Protein AF-A0A359MPN8-F1 (afdb_monomer)

Radius of gyration: 14.52 Å; Cα contacts (8 Å, |Δi|>4): 157; chains: 1; bounding box: 32×41×32 Å

Secondary structure (DSSP, 8-state):
--HHHHHHHHHHHTSTT---EEEEEEE-SSTTS-HHHHHHHHHHHHHHHHHHT--EEEEEES-HHHHHHHHHHTTGGGT-EEETT--S-HHHHHHHHHTT-EE---GGGG-TT-SS---

Solvent-accessible surface area (backbone atoms only — not comparable to full-atom values): 6896 Å² total; per-residue (Å²): 141,52,71,71,59,50,55,51,49,61,60,56,57,70,38,92,87,50,75,55,44,64,86,41,51,40,60,64,78,56,89,83,58,59,68,66,62,38,50,54,54,33,52,54,50,51,50,52,19,60,77,67,67,26,26,38,35,31,42,63,35,90,29,63,69,63,51,52,53,52,41,59,74,66,52,40,61,80,49,31,39,32,36,44,62,59,52,71,55,70,68,60,51,50,56,42,47,75,50,64,34,45,76,32,80,51,75,60,58,73,42,93,81,45,96,38,48,79,136

pLDDT: mean 89.42, std 10.58, range [49.06, 97.5]

Sequence (119 aa):
LKEENFAWLKEKAKHPKTVAIGEIGLDYYWDTTDRETQKIWFARQMELAGELNLPLVIHSRDAANDTYSMMKEANADRIGAIIHCFSYGVEQARQYLEMGFYLGIGGVVTFTNGRKLKE

Structure (mmCIF, N/CA/C/O backbone):
data_AF-A0A359MPN8-F1
#
_entry.id   AF-A0A359MPN8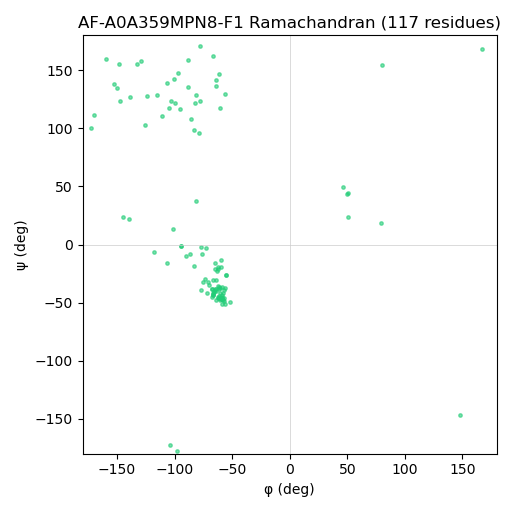-F1
#
loop_
_atom_site.group_PDB
_atom_site.id
_atom_site.type_symbol
_atom_site.label_atom_id
_atom_site.label_alt_id
_atom_site.label_comp_id
_atom_site.label_asym_id
_atom_site.label_entity_id
_atom_site.label_seq_id
_atom_site.pdbx_PDB_ins_code
_atom_site.Cartn_x
_atom_site.Cartn_y
_atom_site.Cartn_z
_atom_site.occupancy
_atom_site.B_iso_or_equiv
_atom_site.auth_seq_id
_atom_site.auth_comp_id
_atom_site.auth_asym_id
_atom_site.auth_atom_id
_atom_site.pdbx_PDB_model_num
ATOM 1 N N . LEU A 1 1 ? -1.536 13.447 -6.763 1.00 76.62 1 LEU A N 1
ATOM 2 C CA . LEU A 1 1 ? -2.803 13.942 -6.168 1.00 76.62 1 LEU A CA 1
ATOM 3 C C . LEU A 1 1 ? -2.689 15.447 -5.895 1.00 76.62 1 LEU A C 1
ATOM 5 O O . LEU A 1 1 ? -1.615 16.000 -6.094 1.00 76.62 1 LEU A O 1
ATOM 9 N N . LYS A 1 2 ? -3.777 16.107 -5.483 1.00 89.88 2 LYS A N 1
ATOM 10 C CA . LYS A 1 2 ? -3.783 17.473 -4.924 1.00 89.88 2 LYS A CA 1
ATOM 11 C C . LYS A 1 2 ? -4.566 17.451 -3.608 1.00 89.88 2 LYS A C 1
ATOM 13 O O . LYS A 1 2 ? -5.400 16.561 -3.437 1.00 89.88 2 LYS A O 1
ATOM 18 N N . GLU A 1 3 ? -4.340 18.425 -2.727 1.00 90.69 3 GLU A N 1
ATOM 19 C CA . GLU A 1 3 ? -4.987 18.488 -1.402 1.00 90.69 3 GLU A CA 1
ATOM 20 C C . GLU A 1 3 ? -6.523 18.471 -1.479 1.00 90.69 3 GLU A C 1
ATOM 22 O O . GLU A 1 3 ? -7.169 17.781 -0.697 1.00 90.69 3 GLU A O 1
ATOM 27 N N . GLU A 1 4 ? -7.117 19.133 -2.475 1.00 92.75 4 GLU A N 1
ATOM 28 C CA . GLU A 1 4 ? -8.572 19.123 -2.702 1.00 92.75 4 GLU A CA 1
ATOM 29 C C . GLU A 1 4 ? -9.116 17.700 -2.919 1.00 92.75 4 GLU A C 1
ATOM 31 O O . GLU A 1 4 ? -10.109 17.295 -2.311 1.00 92.75 4 GLU A O 1
ATOM 36 N N . ASN A 1 5 ? -8.422 16.903 -3.737 1.00 93.62 5 ASN A N 1
ATOM 37 C CA . ASN A 1 5 ? -8.807 15.518 -4.008 1.00 93.62 5 ASN A CA 1
ATOM 38 C C . ASN A 1 5 ? -8.582 14.627 -2.782 1.00 93.62 5 ASN A C 1
ATOM 40 O O . ASN A 1 5 ? -9.360 13.707 -2.539 1.00 93.62 5 ASN A O 1
ATOM 44 N N . PHE A 1 6 ? -7.535 14.898 -2.000 1.00 94.31 6 PHE A N 1
ATOM 45 C CA . PHE A 1 6 ? -7.257 14.160 -0.771 1.00 94.31 6 PHE A CA 1
ATOM 46 C C . PHE A 1 6 ? -8.328 14.417 0.298 1.00 94.31 6 PHE A C 1
ATOM 48 O O . PHE A 1 6 ? -8.826 13.475 0.914 1.00 94.31 6 PHE A O 1
ATOM 55 N N . ALA A 1 7 ? -8.766 15.669 0.456 1.00 94.62 7 ALA A N 1
ATOM 56 C CA . ALA A 1 7 ? -9.879 16.020 1.334 1.00 94.62 7 ALA A CA 1
ATOM 57 C C . ALA A 1 7 ? -11.184 15.328 0.904 1.00 94.62 7 ALA A C 1
ATOM 59 O O . ALA A 1 7 ? -11.908 14.784 1.741 1.00 94.62 7 ALA A O 1
ATOM 60 N N . TRP A 1 8 ? -11.456 15.281 -0.403 1.00 95.56 8 TRP A N 1
ATOM 61 C CA . TRP A 1 8 ? -12.598 14.543 -0.940 1.00 95.56 8 TRP A CA 1
ATOM 62 C C . TRP A 1 8 ? -12.514 13.037 -0.637 1.00 95.56 8 TRP A C 1
ATOM 64 O O . TRP A 1 8 ? -13.502 12.459 -0.182 1.00 95.56 8 TRP A O 1
ATOM 74 N N . LEU A 1 9 ? -11.343 12.406 -0.814 1.00 94.75 9 LEU A N 1
ATOM 75 C CA . LEU A 1 9 ? -11.126 10.993 -0.471 1.00 94.75 9 LEU A CA 1
ATOM 76 C C . LEU A 1 9 ? -11.381 10.724 1.013 1.00 94.75 9 LEU A C 1
ATOM 78 O O . LEU A 1 9 ? -12.098 9.781 1.339 1.00 94.75 9 LEU A O 1
ATOM 82 N N . LYS A 1 10 ? -10.856 11.575 1.902 1.00 95.44 10 LYS A N 1
ATOM 83 C CA . LYS A 1 10 ? -11.067 11.468 3.353 1.00 95.44 10 LYS A CA 1
ATOM 84 C C . LYS A 1 10 ? -12.546 11.497 3.722 1.00 95.44 10 LYS A C 1
ATOM 86 O O . LYS A 1 10 ? -12.976 10.749 4.596 1.00 95.44 10 LYS A O 1
ATOM 91 N N . GLU A 1 11 ? -13.342 12.321 3.047 1.00 96.31 11 GLU A N 1
ATOM 92 C CA . GLU A 1 11 ? -14.781 12.365 3.295 1.00 96.31 11 GLU A CA 1
ATOM 93 C C . GLU A 1 11 ? -15.503 11.123 2.760 1.00 96.31 11 GLU A C 1
ATOM 95 O O . GLU A 1 11 ? -16.350 10.549 3.445 1.00 96.31 11 GLU A O 1
ATOM 100 N N . LYS A 1 12 ? -15.139 10.642 1.565 1.00 95.81 12 LYS A N 1
ATOM 101 C CA . LYS A 1 12 ? -15.716 9.408 1.003 1.00 95.81 12 LYS A CA 1
ATOM 102 C C . LYS A 1 12 ? -15.329 8.156 1.782 1.00 95.81 12 LYS A C 1
ATOM 104 O O . LYS A 1 12 ? -16.131 7.224 1.867 1.00 95.81 12 LYS A O 1
ATOM 109 N N . ALA A 1 13 ? -14.152 8.146 2.394 1.00 96.00 13 ALA A N 1
ATOM 110 C CA . ALA A 1 13 ? -13.675 7.024 3.185 1.00 96.00 13 ALA A CA 1
ATOM 111 C C . ALA A 1 13 ? -14.540 6.742 4.426 1.00 96.00 13 ALA A C 1
ATOM 113 O O . ALA A 1 13 ? -14.598 5.605 4.878 1.00 96.00 13 ALA A O 1
ATOM 114 N N . LYS A 1 14 ? -15.286 7.736 4.927 1.00 95.12 14 LYS A N 1
ATOM 115 C CA . LYS A 1 14 ? -16.210 7.579 6.066 1.00 95.12 14 LYS A CA 1
ATOM 116 C C . LYS A 1 14 ? -17.524 6.879 5.714 1.00 95.12 14 LYS A C 1
ATOM 118 O O . LYS A 1 14 ? -18.340 6.619 6.597 1.00 95.12 14 LYS A O 1
ATOM 123 N N . HIS A 1 15 ? -17.792 6.633 4.432 1.00 97.12 15 HIS A N 1
ATOM 124 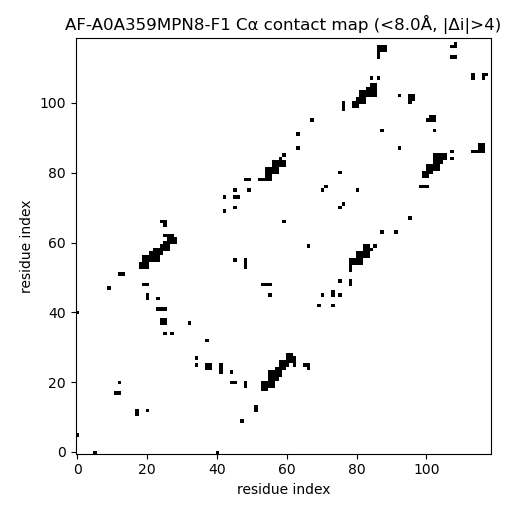C CA . HIS A 1 15 ? -19.035 5.995 4.022 1.00 97.12 15 HIS A CA 1
ATOM 125 C C . HIS A 1 15 ? -19.111 4.555 4.578 1.00 97.12 15 HIS A C 1
ATOM 127 O O . HIS A 1 15 ? -18.144 3.816 4.426 1.00 97.12 15 HIS A O 1
ATOM 133 N N . PRO A 1 16 ? -20.252 4.085 5.127 1.00 95.25 16 PRO A N 1
ATOM 134 C CA . PRO A 1 16 ? -20.343 2.769 5.783 1.00 95.25 16 PRO A CA 1
ATOM 135 C C . PRO A 1 16 ? -20.015 1.553 4.903 1.00 95.25 16 PRO A C 1
ATOM 137 O O . PRO A 1 16 ? -19.763 0.468 5.410 1.00 95.25 16 PRO A O 1
ATOM 140 N N . LYS A 1 17 ? -20.068 1.713 3.574 1.00 97.06 17 LYS A N 1
ATOM 141 C CA . LYS A 1 17 ? -19.673 0.667 2.610 1.00 97.06 17 LYS A CA 1
ATOM 142 C C . LYS A 1 17 ? -18.179 0.668 2.273 1.00 97.06 17 LYS A C 1
ATOM 144 O O . LYS A 1 17 ? -17.734 -0.224 1.557 1.00 97.06 17 LYS A O 1
ATOM 149 N N . THR A 1 18 ? -17.424 1.664 2.724 1.00 97.00 18 THR A N 1
ATOM 150 C CA . THR A 1 18 ? -15.975 1.706 2.539 1.00 97.00 18 THR A CA 1
ATOM 151 C C . THR A 1 18 ? -15.326 0.848 3.615 1.00 97.00 18 THR A C 1
ATOM 153 O O . THR A 1 18 ? -15.524 1.088 4.801 1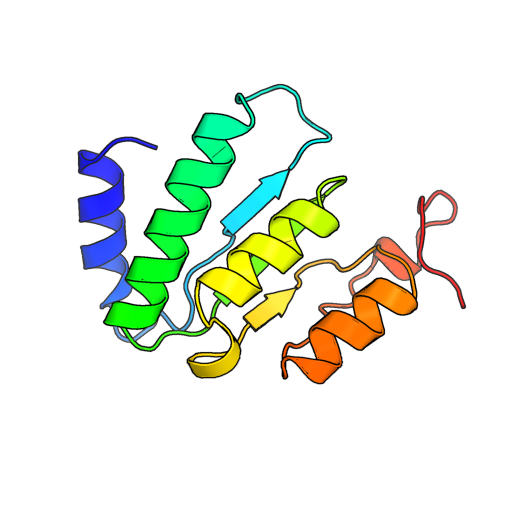.00 97.00 18 THR A O 1
ATOM 156 N N . VAL A 1 19 ? -14.563 -0.159 3.194 1.00 96.38 19 VAL A N 1
ATOM 157 C CA . VAL A 1 19 ? -13.964 -1.158 4.098 1.00 96.38 19 VAL A CA 1
ATOM 158 C C . VAL A 1 19 ? -12.436 -1.169 4.074 1.00 96.38 19 VAL A C 1
ATOM 160 O O . VAL A 1 19 ? -11.834 -1.894 4.853 1.00 96.38 19 VAL A O 1
ATOM 163 N N . ALA A 1 20 ? -11.808 -0.398 3.183 1.00 96.75 20 ALA A N 1
ATOM 164 C CA . ALA A 1 20 ? -10.358 -0.305 3.039 1.00 96.75 20 ALA A CA 1
ATOM 165 C C . ALA A 1 20 ? -9.965 0.989 2.306 1.00 96.75 20 ALA A C 1
ATOM 167 O O . ALA A 1 20 ? -10.782 1.561 1.578 1.00 96.75 20 ALA A O 1
ATOM 168 N N . ILE A 1 21 ? -8.708 1.415 2.456 1.00 97.44 21 ILE A N 1
ATOM 169 C CA . ILE A 1 21 ? -8.095 2.469 1.636 1.00 97.44 21 ILE A CA 1
ATOM 170 C C . ILE A 1 21 ? -7.235 1.814 0.555 1.00 97.44 21 ILE A C 1
ATOM 172 O O . ILE A 1 21 ? -6.323 1.043 0.853 1.00 97.44 21 ILE A O 1
ATOM 176 N N . GLY A 1 22 ? -7.534 2.110 -0.707 1.00 95.12 22 GLY A N 1
ATOM 177 C CA . GLY A 1 22 ? -6.874 1.475 -1.838 1.00 95.12 22 GLY A CA 1
ATOM 178 C C . GLY A 1 22 ? -7.575 1.718 -3.176 1.00 95.12 22 GLY A C 1
ATOM 179 O O . GLY A 1 22 ? -8.707 2.191 -3.209 1.00 95.12 22 GLY A O 1
ATOM 180 N N . GLU A 1 23 ? -6.951 1.388 -4.303 1.00 94.44 23 GLU A N 1
ATOM 181 C CA . GLU A 1 23 ? -5.594 0.837 -4.411 1.00 94.44 23 GLU A CA 1
ATOM 182 C C . GLU A 1 23 ? -4.529 1.949 -4.325 1.00 94.44 23 GLU A C 1
ATOM 184 O O . GLU A 1 23 ? -4.632 2.962 -5.016 1.00 94.44 23 GLU A O 1
ATOM 189 N N . ILE A 1 24 ? -3.528 1.787 -3.451 1.00 95.62 24 ILE A N 1
ATOM 190 C CA . ILE A 1 24 ? -2.455 2.774 -3.225 1.00 95.62 24 ILE A CA 1
ATOM 191 C C . ILE A 1 24 ? -1.084 2.099 -3.223 1.00 95.62 24 ILE A C 1
ATOM 193 O O . ILE A 1 24 ? -0.986 0.926 -2.889 1.00 95.62 24 ILE A O 1
ATOM 197 N N . GLY A 1 25 ? -0.013 2.828 -3.530 1.00 94.62 25 GLY A N 1
ATOM 198 C CA . GLY A 1 25 ? 1.347 2.300 -3.418 1.00 94.62 25 GLY A CA 1
ATOM 199 C C . GLY A 1 25 ? 2.292 2.881 -4.455 1.00 94.62 25 GLY A C 1
ATOM 200 O O . GLY A 1 25 ? 2.163 4.052 -4.815 1.00 94.62 25 GLY A O 1
ATOM 201 N N . LEU A 1 26 ? 3.249 2.068 -4.905 1.00 94.81 26 LEU A N 1
ATOM 202 C CA . LEU A 1 26 ? 4.340 2.489 -5.783 1.00 94.81 26 LEU A CA 1
ATOM 203 C C . LEU A 1 26 ? 4.365 1.643 -7.060 1.00 94.81 26 LEU A C 1
ATOM 205 O O . LEU A 1 26 ? 4.416 0.413 -7.005 1.00 94.81 26 LEU A O 1
ATOM 209 N N . ASP A 1 27 ? 4.378 2.308 -8.211 1.00 93.94 27 ASP A N 1
ATOM 210 C CA . ASP A 1 27 ? 4.552 1.685 -9.522 1.00 93.94 27 ASP A CA 1
ATOM 211 C C . ASP A 1 27 ? 5.721 2.363 -10.241 1.00 93.94 27 ASP A C 1
ATOM 213 O O . ASP A 1 27 ? 5.616 3.491 -10.727 1.00 93.94 27 ASP A O 1
ATOM 217 N N . TYR A 1 28 ? 6.867 1.682 -10.265 1.00 91.38 28 TYR A N 1
ATOM 218 C CA . TYR A 1 28 ? 8.079 2.173 -10.927 1.00 91.38 28 TYR A CA 1
ATOM 219 C C . TYR A 1 28 ? 8.223 1.662 -12.360 1.00 91.38 28 TYR A C 1
ATOM 221 O O . TYR A 1 28 ? 9.188 2.019 -13.036 1.00 91.38 28 TYR A O 1
ATOM 229 N N . TYR A 1 29 ? 7.285 0.836 -12.828 1.00 86.31 29 TYR A N 1
ATOM 230 C CA . TYR A 1 29 ? 7.294 0.331 -14.195 1.00 86.31 29 TYR A CA 1
ATOM 231 C C . TYR A 1 29 ? 6.810 1.399 -15.181 1.00 86.31 29 TYR A C 1
ATOM 233 O O . TYR A 1 29 ? 7.358 1.536 -16.275 1.00 86.31 29 TYR A O 1
ATOM 241 N N . TRP A 1 30 ? 5.789 2.167 -14.794 1.00 81.31 30 TRP A N 1
ATOM 242 C CA . TRP A 1 30 ? 5.275 3.274 -15.595 1.00 81.31 30 TRP A CA 1
ATOM 243 C C . TRP A 1 30 ? 5.903 4.601 -15.166 1.00 81.31 30 TRP A C 1
ATOM 245 O O . TRP A 1 30 ? 5.661 5.085 -14.065 1.00 81.31 30 TRP A O 1
ATOM 255 N N . ASP A 1 31 ? 6.651 5.243 -16.065 1.00 71.81 31 ASP A N 1
ATOM 256 C CA . ASP A 1 31 ? 7.290 6.546 -15.812 1.00 71.81 31 ASP A CA 1
ATOM 257 C C . ASP A 1 31 ? 6.318 7.732 -15.993 1.00 71.81 31 ASP A C 1
ATOM 259 O O . ASP A 1 31 ? 6.637 8.778 -16.551 1.00 71.81 31 ASP A O 1
ATOM 263 N N . THR A 1 32 ? 5.061 7.549 -15.585 1.00 79.62 32 THR A N 1
ATOM 264 C CA . THR A 1 32 ? 4.004 8.559 -15.743 1.00 79.62 32 THR A CA 1
ATOM 265 C C . THR A 1 32 ? 4.010 9.597 -14.628 1.00 79.62 32 THR A C 1
ATOM 267 O O . THR A 1 32 ? 3.373 10.643 -14.743 1.00 79.62 32 THR A O 1
ATOM 270 N N . THR A 1 33 ? 4.646 9.299 -13.497 1.0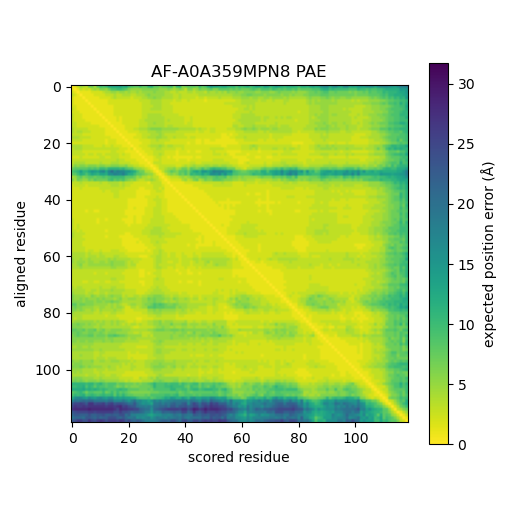0 85.38 33 THR A N 1
ATOM 271 C CA . THR A 1 33 ? 4.688 10.165 -12.314 1.00 85.38 33 THR A CA 1
ATOM 272 C C . THR A 1 33 ? 5.990 9.926 -11.574 1.00 85.38 33 THR A C 1
ATOM 274 O O . THR A 1 33 ? 6.372 8.776 -11.352 1.00 85.38 33 THR A O 1
ATOM 277 N N . ASP A 1 34 ? 6.649 11.009 -11.166 1.00 91.38 34 ASP A N 1
ATOM 278 C CA . ASP A 1 34 ? 7.917 10.930 -10.457 1.00 91.38 34 ASP A CA 1
ATOM 279 C C . ASP A 1 34 ? 7.771 10.183 -9.122 1.00 91.38 34 ASP A C 1
ATOM 281 O O . ASP A 1 34 ? 6.737 10.228 -8.446 1.00 91.38 34 ASP A O 1
ATOM 285 N N . ARG A 1 35 ? 8.832 9.468 -8.747 1.00 92.69 35 ARG A N 1
ATOM 286 C CA . ARG A 1 35 ? 8.824 8.566 -7.589 1.00 92.69 35 ARG A CA 1
ATOM 287 C C . ARG A 1 35 ? 8.575 9.302 -6.278 1.00 92.69 35 ARG A C 1
ATOM 289 O O . ARG A 1 35 ? 7.891 8.765 -5.414 1.00 92.69 35 ARG A O 1
ATOM 296 N N . GLU A 1 36 ? 9.083 10.522 -6.138 1.00 93.31 36 GLU A N 1
ATOM 297 C CA . GLU A 1 36 ? 8.903 11.314 -4.919 1.00 93.31 36 GLU A CA 1
ATOM 298 C C . GLU A 1 36 ? 7.436 11.702 -4.732 1.00 93.31 36 GLU A C 1
ATOM 300 O O . GLU A 1 36 ? 6.878 11.503 -3.653 1.00 93.31 36 GLU A O 1
ATOM 305 N N . THR A 1 37 ? 6.755 12.121 -5.800 1.00 93.94 37 THR A N 1
ATOM 306 C CA . THR A 1 37 ? 5.306 12.338 -5.771 1.00 93.94 37 THR A CA 1
ATOM 307 C C . THR A 1 37 ? 4.554 11.064 -5.388 1.00 93.94 37 THR A C 1
ATOM 309 O O . THR A 1 37 ? 3.639 11.131 -4.563 1.00 93.94 37 THR A O 1
ATOM 312 N N . GLN A 1 38 ? 4.925 9.900 -5.937 1.00 94.62 38 GLN A N 1
ATOM 313 C CA . GLN A 1 38 ? 4.293 8.630 -5.552 1.00 94.62 38 GLN A CA 1
ATOM 314 C C . GLN A 1 38 ? 4.460 8.357 -4.049 1.00 94.62 38 GLN A C 1
ATOM 316 O O . GLN A 1 38 ? 3.475 8.072 -3.368 1.00 94.62 38 GLN A O 1
ATOM 321 N N . LYS A 1 39 ? 5.674 8.529 -3.509 1.00 95.31 39 LYS A N 1
ATOM 322 C CA . LYS A 1 39 ? 5.974 8.330 -2.083 1.00 95.31 39 LYS A CA 1
ATOM 323 C C . LYS A 1 39 ? 5.198 9.287 -1.180 1.00 95.31 39 LYS A C 1
ATOM 325 O O . LYS A 1 39 ? 4.596 8.843 -0.205 1.00 95.31 39 LYS A O 1
ATOM 330 N N . ILE A 1 40 ? 5.144 10.576 -1.520 1.00 95.69 40 ILE A N 1
ATOM 331 C CA . ILE A 1 40 ? 4.403 11.583 -0.743 1.00 95.69 40 ILE A CA 1
ATOM 332 C C . ILE A 1 40 ? 2.938 11.162 -0.592 1.00 95.69 40 ILE A C 1
ATOM 334 O O . ILE A 1 40 ? 2.409 11.097 0.518 1.00 95.69 40 ILE A O 1
ATOM 338 N N . TRP A 1 41 ? 2.276 10.831 -1.701 1.00 95.94 41 TRP A N 1
ATOM 339 C CA . TRP A 1 41 ? 0.861 10.466 -1.660 1.00 95.94 41 TRP A CA 1
ATOM 340 C C . TRP A 1 41 ? 0.621 9.081 -1.077 1.00 95.94 41 TRP A C 1
ATOM 342 O O . TRP A 1 41 ? -0.423 8.859 -0.464 1.00 95.94 41 TRP A O 1
ATOM 352 N N . PHE A 1 42 ? 1.566 8.156 -1.226 1.00 96.38 42 PHE A N 1
ATOM 353 C CA . PHE A 1 42 ? 1.474 6.858 -0.580 1.00 96.38 42 PHE A CA 1
ATOM 354 C C . PHE A 1 42 ? 1.504 7.000 0.949 1.00 96.38 42 PHE A C 1
ATOM 356 O O . PHE A 1 42 ? 0.601 6.504 1.621 1.00 96.38 42 PHE A O 1
ATOM 363 N N . ALA A 1 43 ? 2.449 7.775 1.493 1.00 96.25 43 ALA A N 1
ATOM 364 C CA . ALA A 1 43 ? 2.532 8.054 2.927 1.00 96.25 43 ALA A CA 1
ATOM 365 C C . ALA A 1 43 ? 1.259 8.728 3.469 1.00 96.25 43 ALA A C 1
ATOM 367 O O . ALA A 1 43 ? 0.690 8.274 4.461 1.00 96.25 43 ALA A O 1
ATOM 368 N N . ARG A 1 44 ? 0.750 9.756 2.775 1.00 95.81 44 ARG A N 1
ATOM 369 C CA . ARG A 1 44 ? -0.477 10.475 3.171 1.00 95.81 44 ARG A CA 1
ATOM 370 C C . ARG A 1 44 ? -1.714 9.575 3.196 1.00 95.81 44 ARG A C 1
ATOM 372 O O . ARG A 1 44 ? -2.580 9.728 4.051 1.00 95.81 44 ARG A O 1
ATOM 379 N N . GLN A 1 45 ? -1.817 8.628 2.267 1.00 96.31 45 GLN A N 1
ATOM 380 C CA . GLN A 1 45 ? -2.944 7.692 2.231 1.00 96.31 45 GLN A CA 1
ATOM 381 C C . GLN A 1 45 ? -2.839 6.608 3.313 1.00 96.31 45 GLN A C 1
ATOM 383 O O . GLN A 1 45 ? -3.869 6.208 3.853 1.00 96.31 45 GLN A O 1
ATOM 388 N N . MET A 1 46 ? -1.626 6.181 3.683 1.00 95.88 46 MET A N 1
ATOM 389 C CA . MET A 1 46 ? -1.427 5.305 4.845 1.00 95.88 46 MET A CA 1
ATOM 390 C C . MET A 1 46 ? -1.784 6.008 6.159 1.00 95.88 46 MET A C 1
ATOM 392 O O . MET A 1 46 ? -2.447 5.412 7.004 1.00 95.88 46 MET A O 1
ATOM 396 N N . GLU A 1 47 ? -1.420 7.285 6.305 1.00 95.25 47 GLU A N 1
ATOM 397 C CA . GLU A 1 47 ? -1.826 8.113 7.449 1.00 95.25 47 GLU A CA 1
ATOM 398 C C . GLU A 1 47 ? -3.357 8.178 7.565 1.00 95.25 47 GLU A C 1
ATOM 400 O O . GLU A 1 47 ? -3.910 7.877 8.621 1.00 95.25 47 GLU A O 1
ATOM 405 N N . LEU A 1 48 ? -4.055 8.461 6.458 1.00 95.38 48 LEU A N 1
ATOM 406 C CA . LEU A 1 48 ? -5.520 8.467 6.415 1.00 95.38 48 LEU A CA 1
ATOM 407 C C . LEU A 1 48 ? -6.134 7.119 6.828 1.00 95.38 48 LEU A C 1
ATOM 409 O O . LEU A 1 48 ? -7.138 7.086 7.540 1.00 95.38 48 LEU A O 1
ATOM 413 N N . ALA A 1 49 ? -5.553 6.008 6.378 1.00 96.06 49 ALA A N 1
ATOM 414 C CA . ALA A 1 49 ? -6.016 4.675 6.749 1.00 96.06 49 ALA A CA 1
ATOM 415 C C . ALA A 1 49 ? -5.846 4.414 8.254 1.00 96.06 49 ALA A C 1
ATOM 417 O O . ALA A 1 49 ? -6.755 3.877 8.887 1.00 96.06 49 ALA A O 1
ATOM 418 N N . GLY A 1 50 ? -4.732 4.872 8.834 1.00 94.56 50 GLY A N 1
ATOM 419 C CA . GLY A 1 50 ? -4.490 4.857 10.276 1.00 94.56 50 GLY A CA 1
ATOM 420 C C . GLY A 1 50 ? -5.502 5.696 11.060 1.00 94.56 50 GLY A C 1
ATOM 421 O O . GLY A 1 50 ? -6.061 5.216 12.043 1.00 94.56 50 GLY A O 1
ATOM 422 N N . GLU A 1 51 ? -5.799 6.917 10.603 1.00 94.56 51 GLU A N 1
ATOM 423 C CA . GLU A 1 51 ? -6.794 7.802 11.230 1.00 94.56 51 GLU A CA 1
ATOM 424 C C . GLU A 1 51 ? -8.203 7.191 11.259 1.00 94.56 51 GLU A C 1
ATOM 426 O O . GLU A 1 51 ? -8.9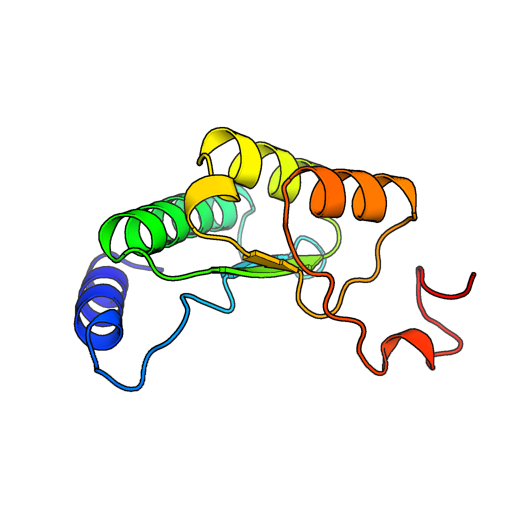51 7.391 12.216 1.00 94.56 51 GLU A O 1
ATOM 431 N N . LEU A 1 52 ? -8.577 6.471 10.199 1.00 94.88 52 LEU A N 1
ATOM 432 C CA . LEU A 1 52 ? -9.900 5.859 10.052 1.00 94.88 52 LEU A CA 1
ATOM 433 C C . LEU A 1 52 ? -9.950 4.399 10.517 1.00 94.88 52 LEU A C 1
ATOM 435 O O . LEU A 1 52 ? -11.019 3.792 10.474 1.00 94.88 52 LEU A O 1
ATOM 439 N N . ASN A 1 53 ? -8.820 3.845 10.964 1.00 95.00 53 ASN A N 1
ATOM 440 C CA . ASN A 1 53 ? -8.663 2.441 11.337 1.00 95.00 53 ASN A CA 1
ATOM 441 C C . ASN A 1 53 ? -9.186 1.477 10.250 1.00 95.00 53 ASN A C 1
ATOM 443 O O . ASN A 1 53 ? -9.909 0.520 10.534 1.00 95.00 53 ASN A O 1
ATOM 447 N N . LEU A 1 54 ? -8.851 1.772 8.991 1.00 96.62 54 LEU A N 1
ATOM 448 C CA . LEU A 1 54 ? -9.220 0.974 7.823 1.00 96.62 54 LEU A CA 1
ATOM 449 C C . LEU A 1 54 ? -7.993 0.221 7.291 1.00 96.62 54 LEU A C 1
ATOM 451 O O . LEU A 1 54 ? -6.924 0.822 7.198 1.00 96.62 54 LEU A O 1
ATOM 455 N N . PRO A 1 55 ? -8.128 -1.052 6.883 1.00 96.75 55 PRO A N 1
ATOM 456 C CA . PRO A 1 55 ? -7.031 -1.796 6.277 1.00 96.75 55 PRO A CA 1
ATOM 457 C C . PRO A 1 55 ? -6.632 -1.221 4.912 1.00 96.75 55 PRO A C 1
ATOM 459 O O . PRO A 1 55 ? -7.393 -0.502 4.253 1.00 96.75 55 PRO A O 1
ATOM 462 N N . LEU A 1 56 ? -5.430 -1.578 4.465 1.00 97.38 56 LEU A N 1
ATOM 463 C CA . LEU A 1 56 ? -4.839 -1.099 3.216 1.00 97.38 56 LEU A CA 1
ATOM 464 C C . LEU A 1 56 ? -4.957 -2.119 2.076 1.00 97.38 56 LEU A C 1
ATOM 466 O O . LEU A 1 56 ? -4.751 -3.314 2.284 1.00 97.38 56 LEU A O 1
ATOM 470 N N . VAL A 1 57 ? -5.193 -1.642 0.851 1.00 97.50 57 VAL A N 1
ATOM 471 C CA . VAL A 1 57 ? -4.987 -2.418 -0.387 1.00 97.50 57 VAL A CA 1
ATOM 472 C C . VAL A 1 57 ? -3.813 -1.809 -1.146 1.00 97.50 57 VAL A C 1
ATOM 474 O O 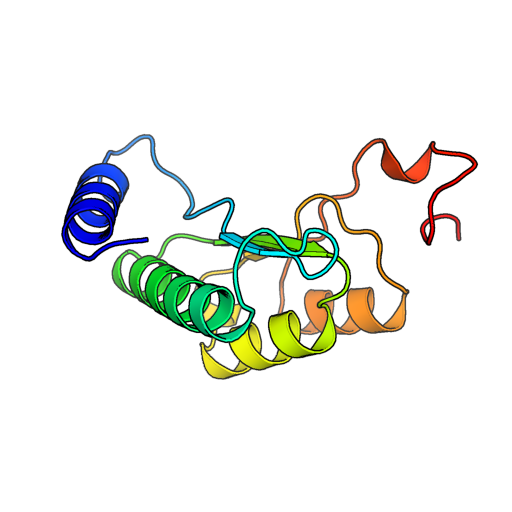. VAL A 1 57 ? -3.904 -0.688 -1.654 1.00 97.50 57 VAL A O 1
ATOM 477 N N . ILE A 1 58 ? -2.707 -2.550 -1.188 1.00 96.50 58 ILE A N 1
ATOM 478 C CA . ILE A 1 58 ? -1.411 -2.070 -1.661 1.00 96.50 58 ILE A CA 1
ATOM 479 C C . ILE A 1 58 ? -1.116 -2.580 -3.065 1.00 96.50 58 ILE A C 1
ATOM 481 O O . ILE A 1 58 ? -1.028 -3.789 -3.276 1.00 96.50 58 ILE A O 1
ATOM 485 N N . HIS A 1 59 ? -0.870 -1.650 -3.982 1.00 95.06 59 HIS A N 1
ATOM 486 C CA . HIS A 1 59 ? -0.208 -1.909 -5.254 1.00 95.06 59 HIS A CA 1
ATOM 487 C C . HIS A 1 59 ? 1.298 -1.770 -5.091 1.00 95.06 59 HIS A C 1
ATOM 489 O O . HIS A 1 59 ? 1.789 -0.793 -4.523 1.00 95.06 59 HIS A O 1
ATOM 495 N N . SER A 1 60 ? 2.058 -2.701 -5.646 1.00 93.06 60 SER A N 1
ATOM 496 C CA . SER A 1 60 ? 3.503 -2.542 -5.727 1.00 93.06 60 SER A CA 1
ATOM 497 C C . SER A 1 60 ? 4.033 -3.206 -6.983 1.00 93.06 60 SER A C 1
ATOM 499 O O . SER A 1 60 ? 3.843 -4.407 -7.182 1.00 93.06 60 SER A O 1
ATOM 501 N N . ARG A 1 61 ? 4.735 -2.432 -7.814 1.00 90.88 61 ARG A N 1
ATOM 502 C CA . ARG A 1 61 ? 5.387 -2.930 -9.028 1.00 90.88 61 ARG A CA 1
ATOM 503 C C . ARG A 1 61 ? 6.769 -2.314 -9.202 1.00 90.88 61 ARG A C 1
ATOM 505 O O . ARG A 1 61 ? 6.911 -1.096 -9.186 1.00 90.88 61 ARG A O 1
ATOM 512 N N . ASP A 1 62 ? 7.777 -3.172 -9.368 1.00 89.25 62 ASP A N 1
ATOM 513 C CA . ASP A 1 62 ? 9.202 -2.807 -9.451 1.00 89.25 62 ASP A CA 1
ATOM 514 C C . ASP A 1 62 ? 9.679 -1.892 -8.297 1.00 89.25 62 ASP A C 1
ATOM 516 O O . ASP A 1 62 ? 10.679 -1.185 -8.411 1.00 89.25 62 ASP A O 1
ATOM 520 N N . ALA A 1 63 ? 8.978 -1.932 -7.156 1.00 91.38 63 ALA A N 1
ATOM 521 C CA . ALA A 1 63 ? 9.141 -1.006 -6.032 1.00 91.38 63 ALA A CA 1
ATOM 522 C C . ALA A 1 63 ? 9.073 -1.702 -4.656 1.00 91.38 63 ALA A C 1
ATOM 524 O O . ALA A 1 63 ? 8.772 -1.061 -3.647 1.00 91.38 63 ALA A O 1
ATOM 525 N N . ALA A 1 64 ? 9.332 -3.015 -4.598 1.00 89.31 64 ALA A N 1
ATOM 526 C CA . ALA A 1 64 ? 9.142 -3.841 -3.398 1.00 89.31 64 ALA A CA 1
ATOM 527 C C . ALA A 1 64 ? 9.825 -3.277 -2.137 1.00 89.31 64 ALA A C 1
ATOM 529 O O . ALA A 1 64 ? 9.182 -3.144 -1.099 1.00 89.31 64 ALA A O 1
ATOM 530 N N . ASN A 1 65 ? 11.109 -2.910 -2.232 1.00 91.12 65 ASN A N 1
ATOM 531 C CA . ASN A 1 65 ? 11.897 -2.454 -1.079 1.00 91.12 65 ASN A CA 1
ATOM 532 C C . ASN A 1 65 ? 11.401 -1.115 -0.516 1.00 91.12 65 ASN A C 1
ATOM 534 O O . ASN A 1 65 ? 11.280 -0.973 0.702 1.00 91.12 65 ASN A O 1
ATOM 538 N N . ASP A 1 66 ? 11.087 -0.155 -1.390 1.00 94.31 66 ASP A N 1
ATOM 539 C CA . ASP A 1 66 ? 10.548 1.147 -0.982 1.00 94.31 66 ASP A CA 1
ATOM 540 C C . ASP A 1 66 ? 9.152 0.966 -0.379 1.00 94.31 66 ASP A C 1
ATOM 542 O O . ASP A 1 66 ? 8.860 1.513 0.682 1.00 94.31 66 ASP A O 1
ATOM 546 N N . THR A 1 67 ? 8.319 0.121 -1.000 1.00 94.62 67 THR A N 1
ATOM 547 C CA . THR A 1 67 ? 6.973 -0.186 -0.498 1.00 94.62 67 THR A CA 1
ATOM 548 C C . THR A 1 67 ? 7.048 -0.776 0.910 1.00 94.62 67 THR A C 1
ATOM 550 O O . THR A 1 67 ? 6.389 -0.286 1.821 1.00 94.62 67 THR A O 1
ATOM 553 N N . TYR A 1 68 ? 7.880 -1.802 1.105 1.00 93.44 68 TYR A N 1
ATOM 554 C CA . TYR A 1 68 ? 8.056 -2.460 2.399 1.00 93.44 68 TYR A CA 1
ATOM 555 C C . TYR A 1 68 ? 8.577 -1.497 3.474 1.00 93.44 68 TYR A C 1
ATOM 557 O O . TYR A 1 68 ? 8.009 -1.431 4.564 1.00 93.44 68 TYR A O 1
ATOM 565 N N . SER A 1 69 ? 9.617 -0.718 3.161 1.00 94.81 69 SER A N 1
ATOM 566 C CA . SER A 1 69 ? 10.208 0.242 4.104 1.00 94.81 69 SER A CA 1
ATOM 567 C C . SER A 1 69 ? 9.183 1.278 4.561 1.00 94.81 69 SER A C 1
ATOM 569 O O . SER A 1 69 ? 9.001 1.472 5.760 1.00 94.81 69 SER A O 1
ATOM 571 N N . MET A 1 70 ? 8.431 1.858 3.623 1.00 95.69 70 MET A N 1
ATOM 572 C CA . MET A 1 70 ? 7.408 2.855 3.939 1.00 95.69 70 MET A CA 1
ATOM 573 C C . MET A 1 70 ? 6.244 2.275 4.751 1.00 95.69 70 MET A C 1
ATOM 575 O O . MET A 1 70 ? 5.770 2.917 5.685 1.00 95.69 70 MET A O 1
ATOM 579 N N . MET A 1 71 ? 5.792 1.056 4.439 1.00 93.94 71 MET A N 1
ATOM 580 C CA . MET A 1 71 ? 4.746 0.387 5.224 1.00 93.94 71 MET A CA 1
ATOM 581 C C . MET A 1 71 ? 5.199 0.099 6.658 1.00 93.94 71 MET A C 1
ATOM 583 O O . MET A 1 71 ? 4.414 0.235 7.598 1.00 93.94 71 MET A O 1
ATOM 587 N N . LYS A 1 72 ? 6.469 -0.283 6.832 1.00 93.06 72 LYS A N 1
ATOM 588 C CA . LYS A 1 72 ? 7.068 -0.521 8.146 1.00 93.06 72 LYS A CA 1
ATOM 589 C C . LYS A 1 72 ? 7.192 0.773 8.951 1.00 93.06 72 LYS A C 1
ATOM 591 O O . LYS A 1 72 ? 6.827 0.792 10.121 1.00 93.06 72 LYS A O 1
ATOM 596 N N . GLU A 1 73 ? 7.656 1.857 8.332 1.00 92.81 73 GLU A N 1
ATOM 597 C CA . GLU A 1 73 ? 7.737 3.184 8.962 1.00 92.81 73 GLU A CA 1
ATOM 598 C C . GLU A 1 73 ? 6.357 3.712 9.377 1.00 92.81 73 GLU A C 1
ATOM 600 O O . GLU A 1 73 ? 6.202 4.279 10.459 1.00 92.81 73 GLU A O 1
ATOM 6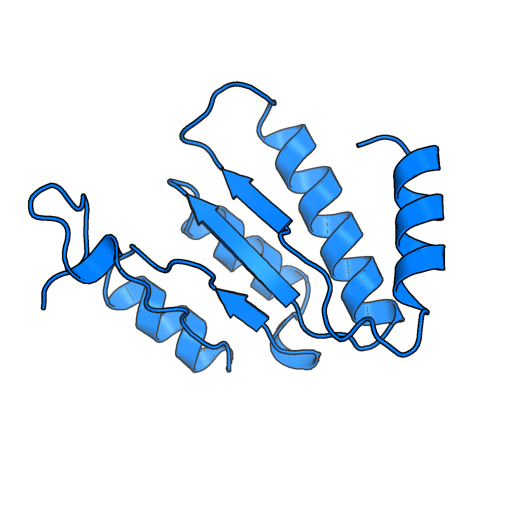05 N N . ALA A 1 74 ? 5.334 3.456 8.558 1.00 90.44 74 ALA A N 1
ATOM 606 C CA . ALA A 1 74 ? 3.953 3.828 8.844 1.00 90.44 74 ALA A CA 1
ATOM 607 C C . ALA A 1 74 ? 3.280 2.967 9.934 1.00 90.44 74 ALA A C 1
ATOM 609 O O . ALA A 1 74 ? 2.142 3.253 10.299 1.00 90.44 74 ALA A O 1
ATOM 610 N N . ASN A 1 75 ? 3.951 1.936 10.473 1.00 90.31 75 ASN A N 1
ATOM 611 C CA . ASN A 1 75 ? 3.366 0.950 11.398 1.00 90.31 75 ASN A CA 1
ATOM 612 C C . ASN A 1 75 ? 2.038 0.371 10.868 1.00 90.31 75 ASN A C 1
ATOM 614 O O . ASN A 1 75 ? 1.037 0.270 11.588 1.00 90.31 75 ASN A O 1
ATOM 618 N N . ALA A 1 76 ? 2.012 0.038 9.572 1.00 87.12 76 ALA A N 1
ATOM 619 C CA . ALA A 1 76 ? 0.816 -0.459 8.895 1.00 87.12 76 ALA A CA 1
ATOM 620 C C . ALA A 1 76 ? 0.339 -1.830 9.425 1.00 87.12 76 ALA A C 1
ATOM 622 O O . ALA A 1 76 ? -0.815 -2.203 9.213 1.00 87.12 76 ALA A O 1
ATOM 623 N N . ASP A 1 77 ? 1.187 -2.554 10.163 1.00 87.69 77 ASP A N 1
ATOM 624 C CA . ASP A 1 77 ? 0.859 -3.792 10.886 1.00 87.69 77 ASP A CA 1
ATOM 625 C C . ASP A 1 77 ? -0.317 -3.619 11.863 1.00 87.69 77 ASP A C 1
ATOM 627 O O . ASP A 1 77 ? -1.064 -4.564 12.108 1.00 87.69 77 ASP A O 1
ATOM 631 N N . ARG A 1 78 ? -0.556 -2.397 12.356 1.00 91.00 78 ARG A N 1
ATOM 632 C CA . ARG A 1 78 ? -1.653 -2.101 13.293 1.00 91.00 78 ARG A CA 1
ATOM 633 C C . ARG A 1 78 ? -3.047 -2.148 12.670 1.00 91.00 78 ARG A C 1
ATOM 635 O O . ARG A 1 78 ? -4.004 -2.465 13.370 1.00 91.00 78 ARG A O 1
ATOM 642 N N . ILE A 1 79 ? -3.164 -1.794 11.389 1.00 91.69 79 ILE A N 1
ATOM 643 C CA . ILE A 1 79 ? -4.446 -1.708 10.661 1.00 91.69 79 ILE A CA 1
ATOM 644 C C . ILE A 1 79 ? -4.635 -2.852 9.659 1.00 91.69 79 ILE A C 1
ATOM 646 O O . ILE A 1 79 ? -5.755 -3.117 9.227 1.00 91.69 79 ILE A O 1
ATOM 650 N N . GLY A 1 80 ? -3.551 -3.554 9.320 1.00 92.94 80 GLY A N 1
ATOM 651 C CA . GLY A 1 80 ? -3.544 -4.652 8.362 1.00 92.94 80 GLY A CA 1
ATOM 652 C C . GLY A 1 80 ? -3.520 -4.179 6.907 1.00 92.94 80 GLY A C 1
ATOM 653 O O . GLY A 1 80 ? -3.959 -3.082 6.556 1.00 92.94 80 GLY A O 1
ATOM 654 N N . ALA A 1 81 ? -2.998 -5.035 6.030 1.00 95.44 81 ALA A N 1
ATOM 655 C CA . ALA A 1 81 ? -2.904 -4.751 4.606 1.00 95.44 81 ALA A CA 1
ATOM 656 C C . ALA A 1 81 ? -3.025 -6.022 3.761 1.00 95.44 81 ALA A C 1
ATOM 658 O O . ALA A 1 81 ? -2.686 -7.120 4.208 1.00 95.44 81 ALA A O 1
ATOM 659 N N . ILE A 1 82 ? -3.455 -5.852 2.513 1.00 96.12 82 ILE A N 1
ATOM 660 C CA . ILE A 1 82 ? -3.304 -6.842 1.449 1.00 96.12 82 ILE A CA 1
ATOM 661 C C . ILE A 1 82 ? -2.389 -6.283 0.361 1.00 96.12 82 ILE A C 1
ATOM 663 O O . ILE A 1 82 ? -2.613 -5.187 -0.149 1.00 96.12 82 ILE A O 1
ATOM 667 N N . ILE A 1 83 ? -1.367 -7.050 -0.015 1.00 94.69 83 ILE A N 1
ATOM 668 C CA . ILE A 1 83 ? -0.540 -6.769 -1.187 1.00 94.69 83 ILE A CA 1
ATOM 669 C C . ILE A 1 83 ? -1.279 -7.324 -2.404 1.00 94.69 83 ILE A C 1
ATOM 671 O O . ILE A 1 83 ? -1.279 -8.534 -2.646 1.00 94.69 83 ILE A O 1
ATOM 675 N N . HIS A 1 84 ? -1.979 -6.451 -3.124 1.00 91.81 84 HIS A N 1
ATOM 676 C CA . HIS A 1 84 ? -2.745 -6.811 -4.311 1.00 91.81 84 HIS A CA 1
ATOM 677 C C . HIS A 1 84 ? -1.817 -7.316 -5.422 1.00 91.81 84 HIS A C 1
ATOM 679 O O . HIS A 1 84 ? -0.725 -6.790 -5.622 1.00 91.81 84 HIS A O 1
ATOM 685 N N . CYS A 1 85 ? -2.275 -8.337 -6.157 1.00 87.44 85 CYS A N 1
ATOM 686 C CA . CYS A 1 85 ? -1.585 -8.897 -7.322 1.00 87.44 85 CYS A CA 1
ATOM 687 C C . CYS A 1 85 ? -0.083 -9.142 -7.073 1.00 87.44 85 CYS A C 1
ATOM 689 O O . CYS A 1 85 ? 0.782 -8.747 -7.864 1.00 87.44 85 CYS A O 1
ATOM 691 N N . PHE A 1 86 ? 0.223 -9.802 -5.953 1.00 87.56 86 PHE A N 1
ATOM 692 C CA . PHE A 1 86 ? 1.593 -10.087 -5.547 1.00 87.56 86 PHE A CA 1
ATOM 693 C C . PHE A 1 86 ? 2.327 -10.866 -6.648 1.00 87.56 86 PHE A C 1
ATOM 695 O O . PHE A 1 86 ? 1.818 -11.860 -7.160 1.00 87.56 86 PHE A O 1
ATOM 702 N N . SER A 1 87 ? 3.520 -10.395 -7.018 1.00 85.38 87 SER A N 1
ATOM 703 C CA . SER A 1 87 ? 4.353 -10.961 -8.094 1.00 85.38 87 SER A CA 1
ATOM 704 C C . SER A 1 87 ? 5.859 -10.870 -7.793 1.00 85.38 87 SER A C 1
ATOM 706 O O . SER A 1 87 ? 6.699 -10.861 -8.694 1.00 85.38 87 SER A O 1
ATOM 708 N N . TYR A 1 88 ? 6.213 -10.781 -6.505 1.00 85.50 88 TYR A N 1
ATOM 709 C CA . TYR A 1 88 ? 7.603 -10.752 -6.042 1.00 85.50 88 TYR A CA 1
ATOM 710 C C . TYR A 1 88 ? 8.087 -12.137 -5.583 1.00 85.50 88 TYR A C 1
ATOM 712 O O . TYR A 1 88 ? 7.388 -13.141 -5.703 1.00 85.50 88 TYR A O 1
ATOM 720 N N . GLY A 1 89 ? 9.332 -12.207 -5.104 1.00 87.19 89 GLY A N 1
ATOM 721 C CA . GLY A 1 89 ? 9.953 -13.450 -4.649 1.00 87.19 89 GLY A CA 1
ATOM 722 C C . GLY A 1 89 ? 9.506 -13.901 -3.256 1.00 87.19 89 GLY A C 1
ATOM 723 O O . GLY A 1 89 ? 8.866 -13.166 -2.506 1.00 87.19 89 GLY A O 1
ATOM 724 N N . VAL A 1 90 ? 9.912 -15.122 -2.896 1.00 88.94 90 VAL A N 1
ATOM 725 C CA . VAL A 1 90 ? 9.584 -15.767 -1.612 1.00 88.94 90 VAL A CA 1
ATOM 726 C C . VAL A 1 90 ? 10.076 -14.956 -0.409 1.00 88.94 90 VAL A C 1
ATOM 728 O O . VAL A 1 90 ? 9.379 -14.881 0.597 1.00 88.94 90 VAL A O 1
ATOM 731 N N . GLU A 1 91 ? 11.237 -14.308 -0.506 1.00 89.81 91 GLU A N 1
ATOM 732 C CA . GLU A 1 91 ? 11.764 -13.476 0.585 1.00 89.81 91 GLU A CA 1
ATOM 733 C C . GLU A 1 91 ? 10.833 -12.297 0.900 1.00 89.81 91 GLU A C 1
ATOM 735 O O . GLU A 1 91 ? 10.473 -12.089 2.055 1.00 89.81 91 GLU A O 1
ATOM 740 N N . GLN A 1 92 ? 10.356 -11.582 -0.125 1.00 89.88 92 GLN A N 1
ATOM 741 C CA . GLN A 1 92 ? 9.385 -10.497 0.056 1.00 89.88 92 GLN A CA 1
ATOM 742 C C . GLN A 1 92 ? 8.049 -11.025 0.586 1.00 89.88 92 GLN A C 1
ATOM 744 O O . GLN A 1 92 ? 7.431 -10.392 1.439 1.00 89.88 92 GLN A O 1
ATOM 749 N N . ALA A 1 93 ? 7.610 -12.196 0.114 1.00 91.12 93 ALA A N 1
ATOM 750 C CA . ALA A 1 93 ? 6.406 -12.840 0.630 1.00 91.12 93 ALA A CA 1
ATOM 751 C C . ALA A 1 93 ? 6.519 -13.095 2.142 1.00 91.12 93 ALA A C 1
ATOM 753 O O . ALA A 1 93 ? 5.617 -12.720 2.886 1.00 91.12 93 ALA A O 1
ATOM 754 N N . ARG A 1 94 ? 7.641 -13.665 2.610 1.00 92.88 94 ARG A N 1
ATOM 755 C CA . ARG A 1 94 ? 7.887 -13.903 4.043 1.00 92.88 94 ARG A CA 1
ATOM 756 C C . ARG A 1 94 ? 7.858 -12.612 4.849 1.00 92.88 94 ARG A C 1
ATOM 758 O O . ARG A 1 94 ? 7.165 -12.560 5.855 1.00 92.88 94 ARG A O 1
ATOM 765 N N . GLN A 1 95 ? 8.528 -11.566 4.369 1.00 92.75 95 GLN A N 1
ATOM 766 C CA . GLN A 1 95 ? 8.548 -10.262 5.035 1.00 92.75 95 GLN A CA 1
ATOM 767 C C . GLN A 1 95 ? 7.140 -9.683 5.233 1.00 92.75 95 GLN A C 1
ATOM 769 O O . GLN A 1 95 ? 6.807 -9.226 6.323 1.00 92.75 95 GLN A O 1
ATOM 774 N N . TYR A 1 96 ? 6.290 -9.728 4.204 1.00 93.31 96 TYR A N 1
ATOM 775 C CA . TYR A 1 96 ? 4.912 -9.243 4.321 1.00 93.31 96 TYR A CA 1
ATOM 776 C C . TYR A 1 96 ? 4.058 -10.111 5.255 1.00 93.31 96 TYR A C 1
ATOM 778 O O . TYR A 1 96 ? 3.261 -9.576 6.023 1.00 93.31 96 TYR A O 1
ATOM 786 N N . LEU A 1 97 ? 4.244 -11.432 5.232 1.00 92.88 97 LEU A N 1
ATOM 787 C CA . LEU A 1 97 ? 3.533 -12.349 6.127 1.00 92.88 97 LEU A CA 1
ATOM 788 C C . LEU A 1 97 ? 3.950 -12.164 7.596 1.00 92.88 97 LEU A C 1
ATOM 790 O O . LEU A 1 97 ? 3.094 -12.196 8.475 1.00 92.88 97 LEU A O 1
ATOM 794 N N . GLU A 1 98 ? 5.233 -11.917 7.870 1.00 92.69 98 GLU A N 1
ATOM 795 C CA . GLU A 1 98 ? 5.743 -11.613 9.217 1.00 92.69 98 GLU A CA 1
ATOM 796 C C . GLU A 1 98 ? 5.172 -10.304 9.779 1.00 92.69 98 GLU A C 1
ATOM 798 O O . GLU A 1 98 ? 4.963 -10.191 10.984 1.00 92.69 98 GLU A O 1
ATOM 803 N N . MET A 1 99 ? 4.858 -9.337 8.911 1.00 89.00 99 MET A N 1
ATOM 804 C CA . MET A 1 99 ? 4.145 -8.107 9.282 1.00 89.00 99 MET A CA 1
ATOM 805 C C . MET A 1 99 ? 2.632 -8.309 9.482 1.00 89.00 99 MET A C 1
ATOM 807 O O . MET A 1 99 ? 1.930 -7.358 9.819 1.00 89.00 99 MET A O 1
ATOM 811 N N . GLY A 1 100 ? 2.110 -9.519 9.261 1.00 91.69 100 GLY A N 1
ATOM 812 C CA . GLY A 1 100 ? 0.682 -9.822 9.371 1.00 91.69 100 GLY A CA 1
ATOM 813 C C . GLY A 1 100 ? -0.149 -9.387 8.161 1.00 91.69 100 GLY A C 1
ATOM 814 O O . GLY A 1 100 ? -1.370 -9.262 8.271 1.00 91.69 100 GLY A O 1
ATOM 815 N N . PHE A 1 101 ? 0.479 -9.141 7.007 1.00 94.50 101 PHE A N 1
ATOM 816 C CA . PHE A 1 101 ? -0.228 -8.782 5.776 1.00 94.50 101 PHE A CA 1
ATOM 817 C C . PHE A 1 101 ? -0.646 -10.005 4.963 1.00 94.50 101 PHE A C 1
ATOM 819 O O . PHE A 1 101 ? -0.069 -11.086 5.057 1.00 94.50 101 PHE A O 1
ATOM 826 N N . TYR A 1 102 ? -1.643 -9.803 4.106 1.00 94.75 102 TYR A N 1
ATOM 827 C CA . TYR A 1 102 ? -2.142 -10.809 3.177 1.00 94.75 102 TYR A CA 1
ATOM 828 C C . TYR A 1 102 ? -1.518 -10.635 1.792 1.00 94.75 102 TYR A C 1
ATOM 830 O O . TYR A 1 102 ? -1.262 -9.517 1.344 1.00 94.75 102 TYR A O 1
ATOM 838 N N . LEU A 1 103 ? -1.320 -11.742 1.076 1.00 94.06 103 LEU A N 1
ATOM 839 C CA . LEU A 1 103 ? -0.837 -11.738 -0.305 1.00 94.06 103 LEU A CA 1
ATOM 840 C C . LEU A 1 103 ? -1.997 -12.037 -1.255 1.00 94.06 103 LEU A C 1
ATOM 842 O O . LEU A 1 103 ? -2.593 -13.113 -1.213 1.00 94.06 103 LEU A O 1
ATOM 846 N N . GLY A 1 104 ? -2.323 -11.083 -2.123 1.00 92.31 104 GLY A N 1
ATOM 847 C CA . GLY A 1 104 ? -3.326 -11.250 -3.164 1.00 92.31 104 GLY A CA 1
ATOM 848 C C . GLY A 1 104 ? -2.755 -12.030 -4.342 1.00 92.31 104 GLY A C 1
ATOM 849 O O . GLY A 1 104 ? -2.131 -11.444 -5.227 1.00 92.31 104 GLY A O 1
ATOM 850 N N . ILE A 1 105 ? -2.983 -13.342 -4.371 1.00 88.94 105 ILE A N 1
ATOM 851 C CA . ILE A 1 105 ? -2.583 -14.201 -5.490 1.00 88.94 105 ILE A CA 1
ATOM 852 C C . ILE A 1 105 ? -3.681 -14.182 -6.555 1.00 88.94 105 ILE A C 1
ATOM 854 O O . ILE A 1 105 ? -4.770 -14.718 -6.362 1.00 88.94 105 ILE A O 1
ATOM 858 N N . GLY A 1 106 ? -3.397 -13.519 -7.674 1.00 82.94 106 GLY A N 1
ATOM 859 C CA . GLY A 1 106 ? 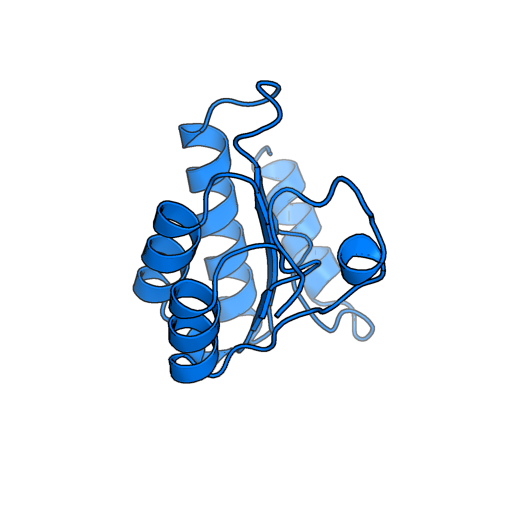-4.315 -13.394 -8.806 1.00 82.94 106 GLY A CA 1
ATOM 860 C C . GLY A 1 106 ? -3.950 -14.293 -9.988 1.00 82.94 106 GLY A C 1
ATOM 861 O O . GLY A 1 106 ? -3.005 -15.078 -9.944 1.00 82.94 106 GLY A O 1
ATOM 862 N N . GLY A 1 107 ? -4.662 -14.113 -11.104 1.00 79.75 107 GLY A N 1
ATOM 863 C CA . GLY A 1 107 ? -4.445 -14.870 -12.346 1.00 79.75 107 GLY A CA 1
ATOM 864 C C . GLY A 1 107 ? -3.043 -14.731 -12.956 1.00 79.75 107 GLY A C 1
ATOM 865 O O . GLY A 1 107 ? -2.669 -15.550 -13.791 1.00 79.75 107 GLY A O 1
ATOM 866 N N . VAL A 1 108 ? -2.238 -13.761 -12.509 1.00 75.00 108 VAL A N 1
ATOM 867 C CA . VAL A 1 108 ? -0.833 -13.592 -12.920 1.00 75.00 108 VAL A CA 1
ATOM 868 C C . VAL A 1 108 ? 0.026 -14.839 -12.694 1.00 75.00 108 VAL A C 1
ATOM 870 O O . VAL A 1 108 ? 0.957 -15.064 -13.460 1.00 75.00 108 VAL A O 1
ATOM 873 N N . VAL A 1 109 ? -0.329 -15.698 -11.730 1.00 75.56 109 VAL A N 1
ATOM 874 C CA . VAL A 1 109 ? 0.329 -17.003 -11.504 1.00 75.56 109 VAL A CA 1
ATOM 875 C C . VAL A 1 109 ? 0.194 -17.961 -12.701 1.00 75.56 109 VAL A C 1
ATOM 877 O O . VAL A 1 109 ? 0.971 -18.898 -12.865 1.00 75.56 109 VAL A O 1
ATOM 880 N N . THR A 1 110 ? -0.797 -17.734 -13.566 1.00 78.88 110 THR A N 1
ATOM 881 C CA . THR A 1 110 ? -1.053 -18.555 -14.759 1.00 78.88 110 THR A CA 1
ATOM 882 C C . THR A 1 110 ? -0.310 -18.053 -15.998 1.00 78.88 110 THR A C 1
ATOM 884 O O . THR A 1 110 ? -0.271 -18.749 -17.013 1.00 78.88 110 THR A O 1
ATOM 887 N N . PHE A 1 111 ? 0.299 -16.862 -15.943 1.00 72.31 111 PHE A N 1
ATOM 888 C CA . PHE A 1 111 ? 0.963 -16.262 -17.097 1.00 72.31 111 PHE A CA 1
ATOM 889 C C . PHE A 1 111 ? 2.327 -16.905 -17.340 1.00 72.31 111 PHE A C 1
ATOM 891 O O . PHE A 1 111 ? 3.222 -16.863 -16.502 1.00 72.31 111 PHE A O 1
ATOM 898 N N . THR A 1 112 ? 2.520 -17.436 -18.545 1.00 63.16 112 THR A N 1
ATOM 899 C CA . THR A 1 112 ? 3.785 -18.047 -18.987 1.00 63.16 112 THR A CA 1
ATOM 900 C C . THR A 1 112 ? 4.945 -17.050 -19.083 1.00 63.16 112 THR A C 1
ATOM 902 O O . THR A 1 112 ? 6.096 -17.460 -18.989 1.00 63.16 112 THR A O 1
ATOM 905 N N . ASN A 1 113 ? 4.648 -15.749 -19.203 1.00 59.69 113 ASN A N 1
ATOM 906 C CA . ASN A 1 113 ? 5.616 -14.642 -19.238 1.00 59.69 113 ASN A CA 1
ATOM 907 C C . ASN A 1 113 ? 5.730 -13.881 -17.900 1.00 59.69 113 ASN A C 1
ATOM 909 O O . ASN A 1 113 ? 6.263 -12.768 -17.866 1.00 59.69 113 ASN A O 1
ATOM 913 N N . GLY A 1 114 ? 5.187 -14.420 -16.802 1.00 56.69 114 GLY A N 1
ATOM 914 C CA . GLY A 1 114 ? 5.237 -13.769 -15.493 1.00 56.69 114 GLY A CA 1
ATOM 915 C C . GLY A 1 114 ? 6.680 -13.563 -15.028 1.00 56.69 114 GLY A C 1
ATOM 916 O O . GLY A 1 114 ? 7.405 -14.531 -14.815 1.00 56.69 114 GLY A O 1
ATOM 917 N N . ARG A 1 115 ? 7.104 -12.301 -14.846 1.00 55.62 115 ARG A N 1
ATOM 918 C CA . ARG A 1 115 ? 8.477 -11.965 -14.415 1.00 55.62 115 ARG A CA 1
ATOM 919 C C . ARG A 1 115 ? 8.827 -12.522 -13.023 1.00 55.62 115 ARG A C 1
ATOM 921 O O . ARG A 1 115 ? 10.015 -12.684 -12.759 1.00 55.62 115 ARG A O 1
ATOM 928 N N . LYS A 1 116 ? 7.827 -12.881 -12.194 1.00 56.75 116 LYS A N 1
ATOM 929 C CA . LYS A 1 116 ? 7.895 -13.941 -11.161 1.00 56.75 116 LYS A CA 1
ATOM 930 C C . LYS A 1 116 ? 6.525 -14.276 -10.537 1.00 56.75 116 LYS A C 1
ATOM 932 O O . LYS A 1 116 ? 5.969 -13.481 -9.792 1.00 56.75 116 LYS A O 1
ATOM 937 N N . LEU A 1 117 ? 6.029 -15.484 -10.823 1.00 50.56 117 LEU A N 1
ATOM 938 C CA . LEU A 1 117 ? 5.345 -16.405 -9.895 1.00 50.56 117 LEU A CA 1
ATOM 939 C C . LEU A 1 117 ? 5.105 -17.752 -10.608 1.00 50.56 117 LEU A C 1
ATOM 941 O O . LEU A 1 117 ? 4.182 -17.891 -11.405 1.00 50.56 117 LEU A O 1
ATOM 945 N N . LYS A 1 118 ? 5.973 -18.720 -10.312 1.00 53.06 118 LYS A N 1
ATOM 946 C CA . LYS A 1 118 ? 5.744 -20.171 -10.225 1.00 53.06 118 LYS A CA 1
ATOM 947 C C . LYS A 1 118 ? 6.791 -20.692 -9.236 1.00 53.06 118 LYS A C 1
ATOM 949 O O .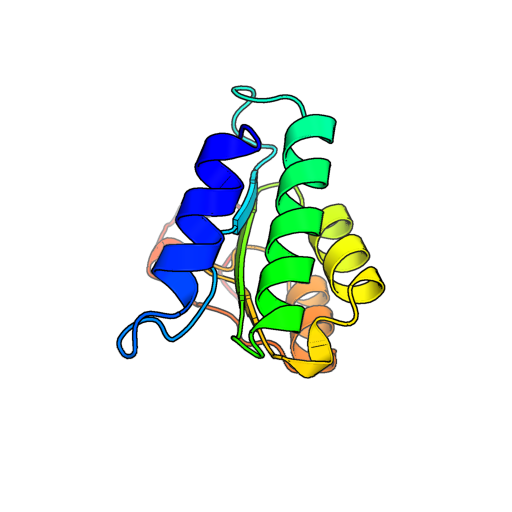 LYS A 1 118 ? 7.913 -20.183 -9.248 1.00 53.06 118 LYS A O 1
ATOM 954 N N . GLU A 1 119 ? 6.365 -21.600 -8.365 1.00 49.06 119 GLU A N 1
ATOM 955 C CA . GLU A 1 119 ? 7.152 -22.190 -7.270 1.00 49.06 119 GLU A CA 1
ATOM 956 C C . GLU A 1 119 ? 8.312 -23.057 -7.771 1.00 49.06 119 GLU A C 1
ATOM 958 O O . GLU A 1 119 ? 8.109 -23.804 -8.758 1.00 49.06 119 GLU A O 1
#

Nearest PDB structures (foldseek):
  2gzx-assembly2_B  TM=9.523E-01  e=1.390E-09  Staphylococcus aureus subsp. aureus MW2
  1yix-assembly2_B  TM=9.494E-01  e=4.682E-09  Escherichia coli K-12
  1j6o-assembly1_A  TM=9.193E-01  e=1.397E-08  Thermotoga maritima
  3rcm-assembly1_A  TM=9.534E-01  e=4.999E-08  Pseudomonas putida KT2440
  1xwy-assembly1_A  TM=9.325E-01  e=5.644E-08  Escherichia coli

Foldseek 3Di:
DDPVVVVVVLVVCPPPPNQAQDDAEDAPPDPPDDRVVSLVVRLSSLVSCVVVLHEYEYEDHPCLVVRLVSCVVSLSLSSEYEHACDQDDPVSVVSCVVSVYHYHHDCLLVDPPRPDDDD

Mean predicted aligned error: 4.83 Å